Protein AF-A0A2S4WKI3-F1 (afdb_monomer_lite)

Radius of gyration: 21.15 Å; chains: 1; bounding box: 49×34×67 Å

Secondary structure (DSSP, 8-state):
-TTTTSEEEEEEESTTSS-EEEEEEEE-STTHHHHHHHHHHHHHHHHHTT-HHHHHHHHHHHHS-SSHHHHTHHHHHHHHTPPPPPPP-PPP------

InterPro domains:
  IPR039461 Peptidase family M49 [PF03571] (5-97)

pLDDT: mean 88.23, std 11.14, range [52.72, 98.12]

Organism: NCBI:txid27350

Foldseek 3Di:
DVVVVQWDKDFDDPDPDPATDDIDIHGDDPCVCVVVVVVCCLQVVCVVVVVPVSNVVVVCVVPPPPDPCVVPRVVVNCVVPPDDDDDDDDDDDDDDDD

Structure (mmCIF, N/CA/C/O backbone):
data_AF-A0A2S4WKI3-F1
#
_entry.id   AF-A0A2S4WKI3-F1
#
loop_
_atom_site.group_PDB
_atom_site.id
_atom_site.type_symbol
_atom_site.label_atom_id
_atom_site.label_alt_id
_atom_site.label_comp_id
_atom_site.label_asym_id
_atom_site.label_entity_id
_atom_site.label_seq_id
_atom_site.pdbx_PDB_ins_code
_atom_site.Cartn_x
_atom_site.Cartn_y
_atom_site.Cartn_z
_atom_site.occupancy
_atom_site.B_iso_or_equiv
_atom_site.auth_seq_id
_atom_site.auth_comp_id
_atom_site.auth_asym_id
_atom_site.auth_atom_id
_atom_site.pdbx_PDB_model_num
ATOM 1 N N . MET A 1 1 ? -8.000 -0.288 3.821 1.00 60.06 1 MET A N 1
ATOM 2 C CA . MET A 1 1 ? -7.956 -1.758 3.560 1.00 60.06 1 MET A CA 1
ATOM 3 C C . MET A 1 1 ? -8.360 -2.571 4.784 1.00 60.06 1 MET A C 1
ATOM 5 O O . MET A 1 1 ? -9.174 -3.477 4.641 1.00 60.06 1 MET A O 1
ATOM 9 N N . ILE A 1 2 ? -7.821 -2.253 5.962 1.00 70.56 2 ILE A N 1
ATOM 10 C CA . ILE A 1 2 ? -8.165 -2.934 7.219 1.00 70.56 2 ILE A CA 1
ATOM 11 C C . ILE A 1 2 ? -9.565 -2.544 7.693 1.00 70.56 2 ILE A C 1
ATOM 13 O O . ILE A 1 2 ? -10.378 -3.424 7.951 1.00 70.56 2 ILE A O 1
ATOM 17 N N . ASP A 1 3 ? -9.905 -1.255 7.630 1.00 70.88 3 ASP A N 1
ATOM 18 C CA . ASP A 1 3 ? -11.239 -0.755 8.016 1.00 70.88 3 ASP A CA 1
ATOM 19 C C . ASP A 1 3 ? -12.369 -1.304 7.135 1.00 70.88 3 ASP A C 1
ATOM 21 O O . ASP A 1 3 ? -13.517 -1.421 7.552 1.00 70.88 3 ASP A O 1
ATOM 25 N N . HIS A 1 4 ? -12.038 -1.695 5.902 1.00 74.31 4 HIS A N 1
ATOM 26 C CA . HIS A 1 4 ? -12.974 -2.324 4.969 1.00 74.31 4 HIS A CA 1
ATOM 27 C C . HIS A 1 4 ? -12.985 -3.860 5.071 1.00 74.31 4 HIS A C 1
ATOM 29 O O . HIS A 1 4 ? -13.634 -4.522 4.263 1.00 74.31 4 HIS A O 1
ATOM 35 N N . GLY A 1 5 ? -12.277 -4.441 6.048 1.00 73.62 5 GLY A N 1
ATOM 36 C CA . GLY A 1 5 ? -12.258 -5.881 6.320 1.00 73.62 5 GLY A CA 1
ATOM 37 C C . GLY A 1 5 ? -11.544 -6.721 5.260 1.00 73.62 5 GLY A C 1
ATOM 38 O O . GLY A 1 5 ? -11.778 -7.925 5.175 1.00 73.62 5 GLY A O 1
ATOM 39 N N . LEU A 1 6 ? -10.706 -6.100 4.425 1.00 79.00 6 LEU A N 1
ATOM 40 C CA . LEU A 1 6 ? -9.971 -6.788 3.360 1.00 79.00 6 LEU A CA 1
ATOM 41 C C . LEU A 1 6 ? -8.688 -7.441 3.884 1.00 79.00 6 LEU A C 1
ATOM 43 O O . LEU A 1 6 ? -8.240 -8.448 3.337 1.00 79.00 6 LEU A O 1
ATOM 47 N N . ALA A 1 7 ? -8.130 -6.881 4.960 1.00 83.81 7 ALA A N 1
ATOM 48 C CA . ALA A 1 7 ? -6.995 -7.439 5.671 1.00 83.81 7 ALA A CA 1
ATOM 49 C C . ALA A 1 7 ? -7.158 -7.299 7.192 1.00 83.81 7 ALA A C 1
ATOM 51 O O . ALA A 1 7 ? -7.799 -6.363 7.665 1.00 83.81 7 ALA A O 1
ATOM 52 N N . LYS A 1 8 ? -6.553 -8.216 7.949 1.00 84.75 8 LYS A N 1
ATOM 53 C CA . LYS A 1 8 ? -6.459 -8.190 9.411 1.00 84.75 8 LYS A CA 1
ATOM 54 C C . LYS A 1 8 ? -5.002 -8.367 9.825 1.00 84.75 8 LYS A C 1
ATOM 56 O O . LYS A 1 8 ? -4.282 -9.151 9.212 1.00 84.75 8 LYS A O 1
ATOM 61 N N . ILE A 1 9 ? -4.594 -7.660 10.873 1.00 83.06 9 ILE A N 1
ATOM 62 C CA . ILE A 1 9 ? -3.284 -7.838 11.494 1.00 83.06 9 ILE A CA 1
ATOM 63 C C . ILE A 1 9 ? -3.393 -8.870 12.613 1.00 83.06 9 ILE A C 1
ATOM 65 O O . ILE A 1 9 ? -4.277 -8.781 13.467 1.00 83.06 9 ILE A O 1
ATOM 69 N N . GLU A 1 10 ? -2.480 -9.832 12.606 1.00 82.81 10 GLU A N 1
ATOM 70 C CA . GLU A 1 10 ? -2.243 -10.748 13.714 1.00 82.81 10 GLU A CA 1
ATOM 71 C C . GLU A 1 10 ? -0.863 -10.462 14.309 1.00 82.81 10 GLU A C 1
ATOM 73 O O . GLU A 1 10 ? 0.148 -10.483 13.607 1.00 82.81 10 GLU A O 1
ATOM 78 N N . VAL A 1 11 ? -0.841 -10.156 15.605 1.00 82.00 11 VAL A N 1
ATOM 79 C CA . VAL A 1 11 ? 0.366 -9.802 16.354 1.00 82.00 11 VAL A CA 1
ATOM 80 C C . VAL A 1 11 ? 0.801 -10.996 17.195 1.00 82.00 11 VAL A C 1
ATOM 82 O O . VAL A 1 11 ? -0.001 -11.528 17.963 1.00 82.00 11 VAL A O 1
ATOM 85 N N . ARG A 1 12 ? 2.073 -11.395 17.088 1.00 75.94 12 ARG A N 1
ATOM 86 C CA . ARG A 1 12 ? 2.676 -12.417 17.948 1.00 75.94 12 ARG A CA 1
ATOM 87 C C . ARG A 1 12 ? 3.607 -11.760 18.970 1.00 75.94 12 ARG A C 1
ATOM 89 O O . ARG A 1 12 ? 4.538 -11.042 18.604 1.00 75.94 12 ARG A O 1
ATOM 96 N N . SER A 1 13 ? 3.353 -12.050 20.244 1.00 71.25 13 SER A N 1
ATOM 97 C CA . SER A 1 13 ? 4.194 -11.665 21.380 1.00 71.25 13 SER A CA 1
ATOM 98 C C . SER A 1 13 ? 4.664 -12.936 22.081 1.00 71.25 13 SER A C 1
ATOM 100 O O . SER A 1 13 ? 3.844 -13.816 22.350 1.00 71.25 13 SER A O 1
ATOM 102 N N . ALA A 1 14 ? 5.956 -13.044 22.374 1.00 55.16 14 ALA A N 1
ATOM 103 C CA . ALA A 1 14 ? 6.481 -14.120 23.204 1.00 55.16 14 ALA A CA 1
ATOM 104 C C . ALA A 1 14 ? 6.208 -13.801 24.687 1.00 55.16 14 ALA A C 1
ATOM 106 O O . ALA A 1 14 ? 6.636 -12.769 25.197 1.00 55.16 14 ALA A O 1
ATOM 107 N N . ASP A 1 15 ? 5.469 -14.680 25.366 1.00 56.59 15 ASP A N 1
ATOM 108 C CA . ASP A 1 15 ? 5.400 -14.786 26.833 1.00 56.59 15 ASP A CA 1
ATOM 109 C C . ASP A 1 15 ? 4.955 -13.558 27.643 1.00 56.59 15 ASP A C 1
ATOM 111 O O . ASP A 1 15 ? 5.587 -13.181 28.628 1.00 56.59 15 ASP A O 1
ATOM 115 N N . GLY A 1 16 ? 3.815 -12.949 27.296 1.00 55.41 16 GLY A N 1
ATOM 116 C CA . GLY A 1 16 ? 3.115 -12.007 28.191 1.00 55.41 16 GLY A CA 1
ATOM 117 C C . GLY A 1 16 ? 3.883 -10.721 28.539 1.00 55.41 16 GLY A C 1
ATOM 118 O O . GLY A 1 16 ? 3.364 -9.877 29.266 1.00 55.41 16 GLY A O 1
ATOM 119 N N . ASN A 1 17 ? 5.087 -10.551 27.994 1.00 52.72 17 ASN A N 1
ATOM 120 C CA . ASN A 1 17 ? 5.915 -9.369 28.108 1.00 52.72 17 ASN A CA 1
ATOM 121 C C . ASN A 1 17 ? 5.732 -8.525 26.841 1.00 52.72 17 ASN A C 1
ATOM 123 O O . ASN A 1 17 ? 5.580 -9.063 25.744 1.00 52.72 17 ASN A O 1
ATOM 127 N N . HIS A 1 18 ? 5.704 -7.205 27.000 1.00 58.81 18 HIS A N 1
ATOM 128 C CA . HIS A 1 18 ? 5.264 -6.206 26.015 1.00 58.81 18 HIS A CA 1
ATOM 129 C C . HIS A 1 18 ? 6.181 -6.032 24.781 1.00 58.81 18 HIS A C 1
ATOM 131 O O . HIS A 1 18 ? 6.358 -4.920 24.293 1.00 58.81 18 HIS A O 1
ATOM 137 N N . THR A 1 19 ? 6.812 -7.093 24.277 1.00 67.12 19 THR A N 1
ATOM 138 C CA . THR A 1 19 ? 7.752 -7.026 23.152 1.00 67.12 19 THR A CA 1
ATOM 139 C C . THR A 1 19 ? 7.172 -7.662 21.894 1.00 67.12 19 THR A C 1
ATOM 141 O O . THR A 1 19 ? 7.000 -8.880 21.824 1.00 67.12 19 THR A O 1
ATOM 144 N N . LEU A 1 20 ? 6.932 -6.829 20.879 1.00 77.88 20 LEU A N 1
ATOM 145 C CA . LEU A 1 20 ? 6.486 -7.231 19.547 1.00 77.88 20 LEU A CA 1
ATOM 146 C C . LEU A 1 20 ? 7.575 -8.040 18.813 1.00 77.88 20 LEU A C 1
ATOM 148 O O . LEU A 1 20 ? 8.653 -7.514 18.528 1.00 77.88 20 LEU A O 1
ATOM 152 N N . GLU A 1 21 ? 7.303 -9.308 18.485 1.00 84.12 21 GLU A N 1
ATOM 153 C CA . GLU A 1 21 ? 8.284 -10.197 17.834 1.00 84.12 21 GLU A CA 1
ATOM 154 C C . GLU A 1 21 ? 7.997 -10.421 16.344 1.00 84.12 21 GLU A C 1
ATOM 156 O O . GLU A 1 21 ? 8.913 -10.422 15.508 1.00 84.12 21 GLU A O 1
ATOM 161 N N . ASP A 1 22 ? 6.726 -10.625 15.999 1.00 85.62 22 ASP A N 1
ATOM 162 C CA . ASP A 1 22 ? 6.315 -10.847 14.620 1.00 85.62 22 ASP A CA 1
ATOM 163 C C . ASP A 1 22 ? 4.895 -10.361 14.351 1.00 85.62 22 ASP A C 1
ATOM 165 O O . ASP A 1 22 ? 4.053 -10.286 15.251 1.00 85.62 22 ASP A O 1
ATOM 169 N N . VAL A 1 23 ? 4.639 -10.032 13.087 1.00 89.69 23 VAL A N 1
ATOM 170 C CA . VAL A 1 23 ? 3.345 -9.530 12.625 1.00 89.69 23 VAL A CA 1
ATOM 171 C C . VAL A 1 23 ? 2.988 -10.180 11.299 1.00 89.69 23 VAL A C 1
ATOM 173 O O . VAL A 1 23 ? 3.792 -10.195 10.367 1.00 89.69 23 VAL A O 1
ATOM 176 N N . TYR A 1 24 ? 1.755 -10.671 11.201 1.00 88.81 24 TYR A N 1
ATOM 177 C CA . TYR A 1 24 ? 1.207 -11.261 9.986 1.00 88.81 24 TYR A CA 1
ATOM 178 C C . TYR A 1 24 ? 0.026 -10.442 9.468 1.00 88.81 24 TYR A C 1
ATOM 180 O O . TYR A 1 24 ? -0.793 -9.935 10.236 1.00 88.81 24 TYR A O 1
ATOM 188 N N . ILE A 1 25 ? -0.072 -10.337 8.143 1.00 87.69 25 ILE A N 1
ATOM 189 C CA . ILE A 1 25 ? -1.215 -9.736 7.455 1.00 87.69 25 ILE A CA 1
ATOM 190 C C . ILE A 1 25 ? -2.045 -10.870 6.856 1.00 87.69 25 ILE A C 1
ATOM 192 O O . ILE A 1 25 ? -1.596 -11.571 5.951 1.00 87.69 25 ILE A O 1
ATOM 196 N N . LEU A 1 26 ? -3.265 -11.036 7.355 1.00 86.75 26 LEU A N 1
ATOM 197 C CA . LEU A 1 26 ? -4.246 -11.994 6.853 1.00 86.75 26 LEU A CA 1
ATOM 198 C C . LEU A 1 26 ? -5.189 -11.287 5.883 1.00 86.75 26 LEU A C 1
ATOM 200 O O . LEU A 1 26 ? -5.618 -10.173 6.167 1.00 86.75 26 LEU A O 1
ATOM 204 N N . VAL A 1 27 ? -5.545 -11.918 4.764 1.00 86.75 27 VAL A N 1
ATOM 205 C CA . VAL A 1 27 ? -6.368 -11.297 3.708 1.00 86.75 27 VAL A CA 1
ATOM 206 C C . VAL A 1 27 ? -7.647 -12.085 3.431 1.00 86.75 27 VAL A C 1
ATOM 208 O O . VAL A 1 27 ? -7.682 -13.305 3.587 1.00 86.75 27 VAL A O 1
ATOM 211 N N . VAL A 1 28 ? -8.702 -11.388 2.997 1.00 83.44 28 VAL A N 1
ATOM 212 C CA . VAL A 1 28 ? -10.022 -11.974 2.707 1.00 83.44 28 VAL A CA 1
ATOM 213 C C . VAL A 1 28 ? -10.332 -11.926 1.208 1.00 83.44 28 VAL A C 1
ATOM 215 O O . VAL A 1 28 ? -10.208 -10.884 0.568 1.00 83.44 28 VAL A O 1
ATOM 218 N N . LEU A 1 29 ? -10.806 -13.047 0.649 1.00 81.50 29 LEU A N 1
ATOM 219 C CA . LEU A 1 29 ? -11.065 -13.195 -0.793 1.00 81.50 29 LEU A CA 1
ATOM 220 C C . LEU A 1 29 ? -12.488 -12.804 -1.226 1.00 81.50 29 LEU A C 1
ATOM 222 O O . LEU A 1 29 ? -12.694 -12.386 -2.362 1.00 81.50 29 LEU A O 1
ATOM 226 N N . SER A 1 30 ? -13.477 -12.910 -0.337 1.00 87.56 30 SER A N 1
ATOM 227 C CA . SER A 1 30 ? -14.899 -12.805 -0.706 1.00 87.56 30 SER A CA 1
ATOM 228 C C . SER A 1 30 ? -15.344 -11.400 -1.123 1.00 87.56 30 SER A C 1
ATOM 230 O O . SER A 1 30 ? -16.198 -11.264 -1.993 1.00 87.56 30 SER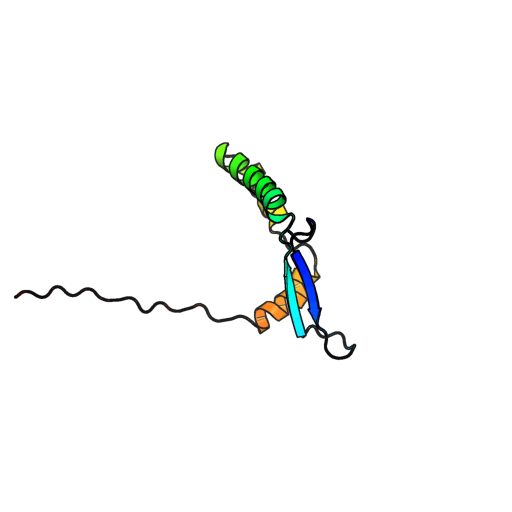 A O 1
ATOM 232 N N . LYS A 1 31 ? -14.761 -10.349 -0.533 1.00 86.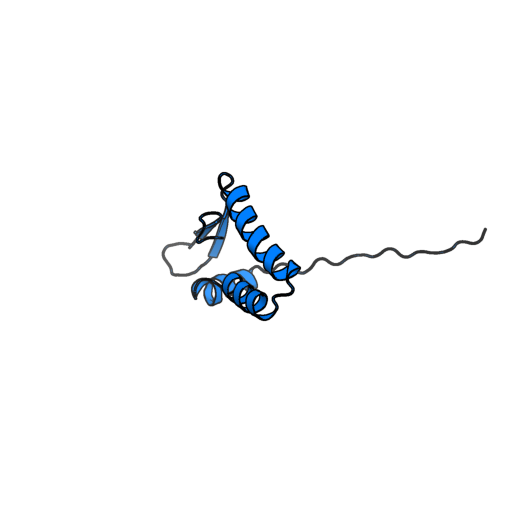81 31 LYS A N 1
ATOM 233 C CA . LYS A 1 31 ? -15.147 -8.942 -0.771 1.00 86.81 31 LYS A CA 1
ATOM 234 C C . LYS A 1 31 ? -14.122 -8.144 -1.583 1.00 86.81 31 LYS A C 1
ATOM 236 O O . LYS A 1 31 ? -14.312 -6.952 -1.821 1.00 86.81 31 LYS A O 1
ATOM 241 N N . GLY A 1 32 ? -13.043 -8.792 -2.029 1.00 87.00 32 GLY A N 1
ATOM 242 C CA . GLY A 1 32 ? -11.897 -8.115 -2.638 1.00 87.00 32 GLY A CA 1
ATOM 243 C C . GLY A 1 32 ? -12.261 -7.299 -3.880 1.00 87.00 32 GLY A C 1
ATOM 244 O O . GLY A 1 32 ? -11.917 -6.121 -3.972 1.00 87.00 32 GLY A O 1
ATOM 245 N N . LYS A 1 33 ? -13.020 -7.904 -4.805 1.00 90.56 33 LYS A N 1
ATOM 246 C CA . LYS A 1 33 ? -13.428 -7.261 -6.066 1.00 90.56 33 LYS A CA 1
ATOM 247 C C . LYS A 1 33 ? -14.253 -5.995 -5.836 1.00 90.56 33 LYS A C 1
ATOM 249 O O . LYS A 1 33 ? -14.022 -4.991 -6.500 1.00 90.56 33 LYS A O 1
ATOM 254 N N . GLU A 1 34 ? -15.208 -6.040 -4.912 1.00 91.56 34 GLU A N 1
ATOM 255 C CA . GLU A 1 34 ? -16.095 -4.908 -4.640 1.00 91.56 34 GLU A CA 1
ATOM 256 C C . GLU A 1 34 ? -15.320 -3.724 -4.048 1.00 91.56 34 GLU A C 1
ATOM 258 O O . GLU A 1 34 ? -15.426 -2.600 -4.539 1.00 91.56 34 GLU A O 1
ATOM 263 N N . ILE A 1 35 ? -14.504 -3.981 -3.021 1.00 91.44 35 ILE A N 1
ATOM 264 C CA . ILE A 1 35 ? -13.754 -2.942 -2.305 1.00 91.44 35 ILE A CA 1
ATOM 265 C C . ILE A 1 35 ? -12.713 -2.293 -3.226 1.00 91.44 35 ILE A C 1
ATOM 267 O O . ILE A 1 35 ? -12.643 -1.067 -3.314 1.00 91.44 35 ILE A O 1
ATOM 271 N N . MET A 1 36 ? -11.945 -3.100 -3.966 1.00 91.69 36 MET A N 1
ATOM 272 C CA . MET A 1 36 ? -10.949 -2.581 -4.911 1.00 91.69 36 MET A CA 1
ATOM 273 C C . MET A 1 36 ? -11.595 -1.884 -6.113 1.00 91.69 36 MET A C 1
ATOM 275 O O . MET A 1 36 ? -11.032 -0.922 -6.635 1.00 91.69 36 MET A O 1
ATOM 279 N N . GLY A 1 37 ? -12.787 -2.322 -6.532 1.00 94.38 37 GLY A N 1
ATOM 280 C CA . GLY A 1 37 ? -13.573 -1.651 -7.566 1.00 94.38 37 GLY A CA 1
ATOM 281 C C . GLY A 1 37 ? -13.934 -0.219 -7.172 1.00 94.38 37 GLY A C 1
ATOM 282 O O . GLY A 1 37 ? -13.686 0.703 -7.947 1.00 94.38 37 GLY A O 1
ATOM 283 N N . LYS A 1 38 ? -14.427 -0.013 -5.943 1.00 94.88 38 LYS A N 1
ATOM 284 C CA . LYS A 1 38 ? -14.732 1.330 -5.412 1.00 94.88 38 LYS A CA 1
ATOM 285 C C . LYS A 1 38 ? -13.484 2.213 -5.365 1.00 94.88 38 LYS A C 1
ATOM 287 O O . LYS A 1 38 ? -13.507 3.324 -5.882 1.00 94.88 38 LYS A O 1
ATOM 292 N N . LEU A 1 39 ? -12.374 1.691 -4.838 1.00 95.19 39 LEU A N 1
ATOM 293 C CA . LEU A 1 39 ? -11.106 2.428 -4.794 1.00 95.19 39 LEU A CA 1
ATOM 294 C C . LEU A 1 39 ? -10.615 2.827 -6.198 1.00 95.19 39 LEU A C 1
ATOM 296 O O . LEU A 1 39 ? -10.152 3.947 -6.402 1.00 95.19 39 LEU A O 1
ATOM 300 N N . SER A 1 40 ? -10.750 1.929 -7.176 1.00 96.69 40 SER A N 1
ATOM 301 C CA . SER A 1 40 ? -10.338 2.189 -8.561 1.00 96.69 40 SER A CA 1
ATOM 302 C C . SER A 1 40 ? -11.150 3.316 -9.198 1.00 96.69 40 SER A C 1
ATOM 304 O O . SER A 1 40 ? -10.581 4.153 -9.895 1.00 96.69 40 SER A O 1
ATOM 306 N N . ILE A 1 41 ? -12.460 3.372 -8.934 1.00 97.50 41 ILE A N 1
ATOM 307 C CA . ILE A 1 41 ? -13.334 4.453 -9.412 1.00 97.50 41 ILE A CA 1
ATOM 308 C C . ILE A 1 41 ? -12.899 5.795 -8.815 1.00 97.50 41 ILE A C 1
ATOM 310 O O . ILE A 1 41 ? -12.748 6.764 -9.560 1.00 97.50 41 ILE A O 1
ATOM 314 N N . GLU A 1 42 ? -12.640 5.856 -7.506 1.00 96.81 42 GLU A N 1
ATOM 315 C CA . GLU A 1 42 ? -12.222 7.090 -6.826 1.00 96.81 42 GLU A CA 1
ATOM 316 C C . GLU A 1 42 ? -10.901 7.644 -7.388 1.00 96.81 42 GLU A C 1
ATOM 318 O O . GLU A 1 42 ? -10.799 8.841 -7.682 1.00 96.81 42 GLU A O 1
ATOM 323 N N . ILE A 1 43 ? -9.902 6.776 -7.585 1.00 97.19 43 ILE A N 1
ATOM 324 C CA . ILE A 1 43 ? -8.596 7.164 -8.138 1.00 97.19 43 ILE A CA 1
ATOM 325 C C . ILE A 1 43 ? -8.739 7.591 -9.603 1.00 97.19 43 ILE A C 1
ATOM 327 O O . ILE A 1 43 ? -8.264 8.660 -9.997 1.00 97.19 43 ILE A O 1
ATOM 331 N N . GLN A 1 44 ? -9.401 6.771 -10.423 1.00 97.62 44 GLN A N 1
ATOM 332 C CA . GLN A 1 44 ? -9.482 7.008 -11.861 1.00 97.62 44 GLN A CA 1
ATOM 333 C C . GLN A 1 44 ? -10.322 8.243 -12.193 1.00 97.62 44 GLN A C 1
ATOM 335 O O . GLN A 1 44 ? -9.971 8.977 -13.117 1.00 97.62 44 GLN A O 1
ATOM 340 N N . THR A 1 45 ? -11.391 8.509 -11.440 1.00 98.00 45 THR A N 1
ATOM 341 C CA . THR A 1 45 ? -12.238 9.692 -11.648 1.00 98.00 45 THR A CA 1
ATOM 342 C C . THR A 1 45 ? -11.431 10.967 -11.443 1.00 98.00 45 THR A C 1
ATOM 344 O O . THR A 1 45 ? -11.338 11.772 -12.368 1.00 98.00 45 THR A O 1
ATOM 347 N N . ARG A 1 46 ? -10.755 11.110 -10.292 1.00 97.31 46 ARG A N 1
ATOM 348 C CA . ARG A 1 46 ? -9.930 12.291 -9.975 1.00 97.31 46 ARG A CA 1
ATOM 349 C C . ARG A 1 46 ? -8.802 12.498 -10.982 1.00 97.31 46 ARG A C 1
ATOM 351 O O . ARG A 1 46 ? -8.573 13.621 -11.425 1.00 97.31 46 ARG A O 1
ATOM 358 N N . LYS A 1 47 ? -8.152 11.408 -11.408 1.00 97.75 47 LYS A N 1
ATOM 359 C CA . LYS A 1 47 ? -7.138 11.439 -12.471 1.00 97.75 47 LYS A CA 1
ATOM 360 C C . LYS A 1 47 ? -7.711 11.934 -13.803 1.00 97.75 47 LYS A C 1
ATOM 362 O O . LYS A 1 47 ? -7.074 12.741 -14.470 1.00 97.75 47 LYS A O 1
ATOM 367 N N . SER A 1 48 ? -8.891 11.454 -14.197 1.00 98.12 48 SER A N 1
ATOM 368 C CA . SER A 1 48 ? -9.482 11.741 -15.515 1.00 98.12 48 SER A CA 1
ATOM 369 C C . SER A 1 48 ? -9.951 13.189 -15.658 1.00 98.12 48 SER A C 1
ATOM 371 O O . SER A 1 48 ? -9.898 13.734 -16.755 1.00 98.12 48 SER A O 1
ATOM 373 N N . ILE A 1 49 ? -10.377 13.821 -14.560 1.00 97.75 49 ILE A N 1
ATOM 374 C CA . ILE A 1 49 ? -10.837 15.219 -14.553 1.00 97.75 49 ILE A CA 1
ATOM 375 C C . ILE A 1 49 ? -9.741 16.221 -14.156 1.00 97.75 49 ILE A C 1
ATOM 377 O O . ILE A 1 49 ? -10.037 17.397 -13.968 1.00 97.75 49 ILE A O 1
ATOM 381 N N . ALA A 1 50 ? -8.491 15.763 -14.007 1.00 96.69 50 ALA A N 1
ATOM 382 C CA . ALA A 1 50 ? -7.360 16.566 -13.536 1.00 96.69 50 ALA A CA 1
ATOM 383 C C . ALA A 1 50 ? -7.617 17.293 -12.193 1.00 96.69 50 ALA A C 1
ATOM 385 O O . ALA A 1 50 ? -7.160 18.418 -11.983 1.00 96.69 50 ALA A O 1
ATOM 386 N N . ASP A 1 51 ? -8.325 16.649 -11.259 1.00 96.62 51 ASP A N 1
ATOM 387 C CA . ASP A 1 51 ? -8.613 17.213 -9.934 1.00 96.62 51 ASP A CA 1
ATOM 388 C C . ASP A 1 51 ? -7.400 17.082 -9.001 1.00 96.62 51 ASP A C 1
ATOM 390 O O . ASP A 1 51 ? -7.312 16.169 -8.183 1.00 96.62 51 ASP A O 1
ATOM 394 N N . GLY A 1 52 ? -6.438 17.997 -9.140 1.00 96.19 52 GLY A N 1
ATOM 395 C CA . GLY A 1 52 ? -5.202 17.977 -8.353 1.00 96.19 52 GLY A CA 1
ATOM 396 C C . GLY A 1 52 ? -5.434 18.121 -6.845 1.00 96.19 52 GLY A C 1
ATOM 397 O O . GLY A 1 52 ? -4.915 17.325 -6.066 1.00 96.19 52 GLY A O 1
ATOM 398 N N . LYS A 1 53 ? -6.250 19.098 -6.425 1.00 96.62 53 LYS A N 1
ATOM 399 C CA . LYS A 1 53 ? -6.499 19.368 -4.996 1.00 96.62 53 LYS A CA 1
ATOM 400 C C . LYS A 1 53 ? -7.282 18.238 -4.330 1.00 96.62 53 LYS A C 1
ATOM 402 O O . LYS A 1 53 ? -6.952 17.836 -3.215 1.00 96.62 53 LYS A O 1
ATOM 407 N N . GLY A 1 54 ? -8.318 17.725 -4.996 1.00 96.31 54 GLY A N 1
ATOM 408 C CA . GLY A 1 54 ? -9.100 16.609 -4.476 1.00 96.31 54 GLY A CA 1
ATOM 409 C C . GLY A 1 54 ? -8.326 15.293 -4.490 1.00 96.31 54 GLY A C 1
ATOM 410 O O . GLY A 1 54 ? -8.490 14.496 -3.565 1.00 96.31 54 GLY A O 1
ATOM 411 N N . ALA A 1 55 ? -7.449 15.072 -5.477 1.00 96.56 55 ALA A N 1
ATOM 412 C CA . ALA A 1 55 ? -6.559 13.910 -5.515 1.00 96.56 55 ALA A CA 1
ATOM 413 C C . ALA A 1 55 ? -5.534 13.924 -4.382 1.00 96.56 55 ALA A C 1
ATOM 415 O O . ALA A 1 55 ? -5.381 12.907 -3.711 1.00 96.56 55 ALA A O 1
ATOM 416 N N . GLU A 1 56 ? -4.873 15.057 -4.143 1.00 97.50 56 GLU A N 1
ATOM 417 C CA . GLU A 1 56 ? -3.888 15.191 -3.068 1.00 97.50 56 GLU A CA 1
ATOM 418 C C . GLU A 1 56 ? -4.518 14.905 -1.704 1.00 97.50 56 GLU A C 1
ATOM 420 O O . GLU A 1 56 ? -4.038 14.042 -0.969 1.00 97.50 56 GLU A O 1
ATOM 425 N N . LYS A 1 57 ? -5.648 15.557 -1.397 1.00 97.62 57 LYS A N 1
ATOM 426 C CA . LYS A 1 57 ? -6.369 15.332 -0.140 1.00 97.62 57 LYS A CA 1
ATOM 427 C C . LYS A 1 57 ? -6.763 13.862 0.030 1.00 97.62 57 LYS A C 1
ATOM 429 O O . LYS A 1 57 ? -6.434 13.256 1.044 1.00 97.62 57 LYS A O 1
ATOM 434 N N . PHE A 1 58 ? -7.432 13.289 -0.973 1.00 96.50 58 PHE A N 1
ATOM 435 C CA . PHE A 1 58 ? -7.895 11.902 -0.926 1.00 96.50 58 PHE A CA 1
ATOM 436 C C . PHE A 1 58 ? -6.739 10.913 -0.740 1.00 96.50 58 PHE A C 1
ATOM 438 O O . PHE A 1 58 ? -6.835 9.989 0.062 1.00 96.50 58 PHE A O 1
ATOM 445 N N . TYR A 1 59 ? -5.641 11.096 -1.475 1.00 96.44 59 TYR A N 1
ATOM 446 C CA . TYR A 1 59 ? -4.522 10.161 -1.440 1.00 96.44 59 TYR A CA 1
ATOM 447 C C . TYR A 1 59 ? -3.711 10.274 -0.144 1.00 96.44 59 TYR A C 1
ATOM 449 O O . TYR A 1 59 ? -3.294 9.250 0.400 1.00 96.44 59 TYR A O 1
ATOM 457 N N . ASN A 1 60 ? -3.546 11.487 0.393 1.00 97.00 60 ASN A N 1
ATOM 458 C CA . ASN A 1 60 ? -2.915 11.702 1.694 1.00 97.00 60 ASN A CA 1
ATOM 459 C C . ASN A 1 60 ? -3.729 11.044 2.814 1.00 97.00 60 ASN A C 1
ATOM 461 O O . ASN A 1 60 ? -3.170 10.303 3.616 1.00 97.00 60 ASN A O 1
ATOM 465 N N . GLU A 1 61 ? -5.050 11.238 2.836 1.00 94.50 61 GLU A N 1
ATOM 466 C CA . GLU A 1 61 ? -5.935 10.583 3.811 1.00 94.50 61 GLU A CA 1
ATOM 467 C C . GLU A 1 61 ? -5.887 9.052 3.685 1.00 94.50 61 GLU A C 1
ATOM 469 O O . GLU A 1 61 ? -5.820 8.350 4.688 1.00 94.50 61 GLU A O 1
ATOM 474 N N . LEU A 1 62 ? -5.856 8.526 2.457 1.00 93.25 62 LEU A N 1
ATOM 475 C CA . LEU A 1 62 ? -5.814 7.085 2.196 1.00 93.25 62 LEU A CA 1
ATOM 476 C C . LEU A 1 62 ? -4.501 6.410 2.634 1.00 93.25 62 LEU A C 1
ATOM 478 O O . LEU A 1 62 ? -4.511 5.228 2.980 1.00 93.25 62 LEU A O 1
ATOM 482 N N . THR A 1 63 ? -3.372 7.116 2.539 1.00 93.44 63 THR A N 1
ATOM 483 C CA . THR A 1 63 ? -2.021 6.548 2.736 1.00 93.44 63 THR A CA 1
ATOM 484 C C . THR A 1 63 ? -1.393 6.906 4.076 1.00 93.44 63 THR A C 1
ATOM 486 O O . THR A 1 63 ? -0.367 6.328 4.439 1.00 93.44 63 THR A O 1
ATOM 489 N N . THR A 1 64 ? -2.013 7.819 4.823 1.00 93.75 64 THR A N 1
ATOM 490 C CA . THR A 1 64 ? -1.631 8.106 6.204 1.00 93.75 64 THR A CA 1
ATOM 491 C C . THR A 1 64 ? -1.829 6.838 7.045 1.00 93.75 64 THR A C 1
ATOM 493 O O . THR A 1 64 ? -2.900 6.227 6.968 1.00 93.75 64 THR A O 1
ATOM 496 N N . PRO A 1 65 ? -0.819 6.397 7.822 1.00 90.88 65 PRO A N 1
ATOM 497 C CA . PRO A 1 65 ? -0.966 5.255 8.715 1.00 90.88 65 PRO A CA 1
ATOM 498 C C . PRO A 1 65 ? -2.180 5.421 9.647 1.00 90.88 65 PRO A C 1
ATOM 500 O O . PRO A 1 65 ? -2.415 6.519 10.150 1.00 90.88 65 PRO A O 1
ATOM 503 N N . PRO A 1 66 ? -2.970 4.359 9.880 1.00 86.12 66 PRO A N 1
ATOM 504 C CA . PRO A 1 66 ? -4.261 4.483 10.556 1.00 86.12 66 PRO A CA 1
ATOM 505 C C . PRO A 1 66 ? -4.141 4.815 12.049 1.00 86.12 66 PRO A C 1
ATOM 507 O O . PRO A 1 66 ? -5.060 5.395 12.623 1.00 86.12 66 PRO A O 1
ATOM 510 N N . ASP A 1 67 ? -3.034 4.438 12.693 1.00 87.31 67 ASP A N 1
ATOM 511 C CA . ASP A 1 67 ? -2.829 4.652 14.121 1.00 87.31 67 ASP A CA 1
ATOM 512 C C . ASP A 1 67 ? -1.338 4.776 14.490 1.00 87.31 67 ASP A C 1
ATOM 514 O O . ASP A 1 67 ? -0.432 4.540 13.687 1.00 87.31 67 ASP A O 1
ATOM 518 N N . LYS A 1 68 ? -1.085 5.125 15.756 1.00 89.12 68 LYS A N 1
ATOM 519 C CA . LYS A 1 68 ? 0.265 5.315 16.299 1.00 89.12 68 LYS A CA 1
ATOM 520 C C . LYS A 1 68 ? 1.085 4.023 16.360 1.00 89.12 68 LYS A C 1
ATOM 522 O O . LYS A 1 68 ? 2.305 4.089 16.256 1.00 89.12 68 LYS A O 1
ATOM 527 N N . PHE A 1 69 ? 0.443 2.864 16.510 1.00 87.19 69 PHE A N 1
ATOM 528 C CA . PHE A 1 69 ? 1.126 1.570 16.531 1.00 87.19 69 PHE A CA 1
ATOM 529 C C . PHE A 1 69 ? 1.806 1.282 15.183 1.00 87.19 69 PHE A C 1
ATOM 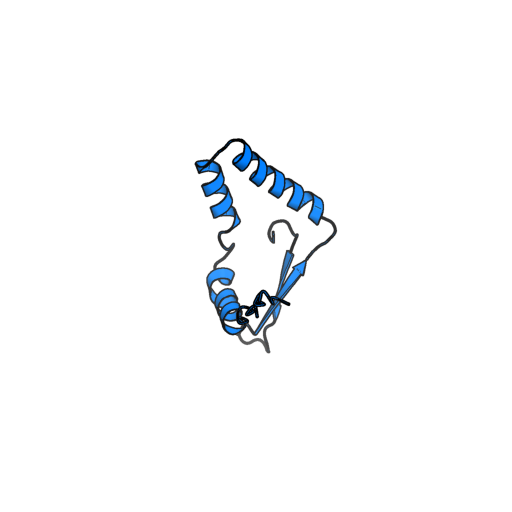531 O O . PHE A 1 69 ? 2.924 0.761 15.162 1.00 87.19 69 PHE A O 1
ATOM 538 N N . TRP A 1 70 ? 1.197 1.702 14.068 1.00 89.00 70 TRP A N 1
ATOM 539 C CA . TRP A 1 70 ? 1.821 1.624 12.742 1.00 89.00 70 TRP A CA 1
ATOM 540 C C . TRP A 1 70 ? 3.069 2.491 12.605 1.00 89.00 70 TRP A C 1
ATOM 542 O O . TRP A 1 70 ? 4.017 2.097 11.927 1.00 89.00 70 TRP A O 1
ATOM 552 N N . GLU A 1 71 ? 3.070 3.666 13.228 1.00 89.56 71 GLU A N 1
ATOM 553 C CA . GLU A 1 71 ? 4.158 4.638 13.117 1.00 89.56 71 GLU A CA 1
ATOM 554 C C . GLU A 1 71 ? 5.340 4.329 14.041 1.00 89.56 71 GLU A C 1
ATOM 556 O O . GLU A 1 71 ? 6.464 4.733 13.736 1.00 89.56 71 GLU A O 1
ATOM 561 N N . THR A 1 72 ? 5.107 3.609 15.144 1.00 89.31 72 THR A N 1
ATOM 562 C CA . THR A 1 72 ? 6.127 3.297 16.153 1.00 89.31 72 THR A CA 1
ATOM 563 C C . THR A 1 72 ? 6.533 1.824 16.122 1.00 89.31 72 THR A C 1
ATOM 565 O O . THR A 1 72 ? 7.439 1.443 15.386 1.00 89.31 72 THR A O 1
ATOM 568 N N . GLU A 1 73 ? 5.858 0.975 16.892 1.00 87.88 73 GLU A N 1
ATOM 569 C CA . GLU A 1 73 ? 6.282 -0.397 17.187 1.00 87.88 73 GLU A CA 1
ATOM 570 C C . GLU A 1 73 ? 6.330 -1.264 15.929 1.00 87.88 73 GLU A C 1
ATOM 572 O O . GLU A 1 73 ? 7.314 -1.970 15.683 1.00 87.88 73 GLU A O 1
ATOM 577 N N . LEU A 1 74 ? 5.295 -1.171 15.088 1.00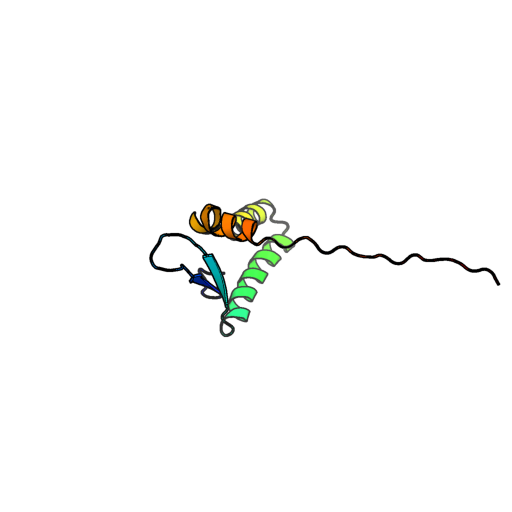 89.56 74 LEU A N 1
ATOM 578 C CA . LEU A 1 74 ? 5.247 -1.913 13.834 1.00 89.56 74 LEU A CA 1
ATOM 579 C C . LEU A 1 74 ? 6.333 -1.431 12.868 1.00 89.56 74 LEU A C 1
ATOM 581 O O . LEU A 1 74 ? 6.990 -2.245 12.216 1.00 89.56 74 LEU A O 1
ATOM 585 N N . ARG A 1 75 ? 6.556 -0.115 12.789 1.00 92.75 75 ARG A N 1
ATOM 586 C CA . ARG A 1 75 ? 7.593 0.477 11.939 1.00 92.75 75 ARG A CA 1
ATOM 587 C C . ARG A 1 75 ? 8.985 0.018 12.359 1.00 92.75 75 ARG A C 1
ATOM 589 O O . ARG A 1 75 ? 9.781 -0.364 11.499 1.00 92.75 75 ARG A O 1
ATOM 596 N N . ASP A 1 76 ? 9.271 0.018 13.655 1.00 93.56 76 ASP A N 1
ATOM 597 C CA . ASP A 1 76 ? 10.560 -0.416 14.190 1.00 93.56 76 ASP A CA 1
ATOM 598 C C . ASP A 1 76 ? 10.807 -1.902 13.909 1.00 93.56 76 ASP A C 1
ATOM 600 O O . ASP A 1 76 ? 11.907 -2.283 13.494 1.00 93.56 76 ASP A O 1
ATOM 604 N N . LEU A 1 77 ? 9.770 -2.740 14.017 1.00 92.19 77 LEU A N 1
ATOM 605 C CA . LEU A 1 77 ? 9.845 -4.145 13.622 1.00 92.19 77 LEU A CA 1
ATOM 606 C C . LEU A 1 77 ? 10.127 -4.312 12.120 1.00 92.19 77 LEU A C 1
ATOM 608 O O . LEU A 1 77 ? 11.006 -5.090 11.741 1.00 92.19 77 LEU A O 1
ATOM 612 N N . VAL A 1 78 ? 9.414 -3.576 11.260 1.00 93.69 78 VAL A N 1
ATOM 613 C CA . VAL A 1 78 ? 9.608 -3.610 9.800 1.00 93.69 78 VAL A CA 1
ATOM 614 C C . VAL A 1 78 ? 11.034 -3.196 9.433 1.00 93.69 78 VAL A C 1
ATOM 616 O O . VAL A 1 78 ? 11.667 -3.840 8.597 1.00 93.69 78 VAL A O 1
ATOM 619 N N . ILE A 1 79 ? 11.584 -2.171 10.091 1.00 95.00 79 ILE A N 1
ATOM 620 C CA . ILE A 1 79 ? 12.971 -1.736 9.885 1.00 95.00 79 ILE A CA 1
ATOM 621 C C . ILE A 1 79 ? 13.957 -2.802 10.369 1.00 95.00 79 ILE A C 1
ATOM 623 O O . ILE A 1 79 ? 14.928 -3.088 9.663 1.00 95.00 79 ILE A O 1
ATOM 627 N N . LYS A 1 80 ? 13.706 -3.422 11.528 1.00 93.94 80 LYS A N 1
ATOM 628 C CA . LYS A 1 80 ? 14.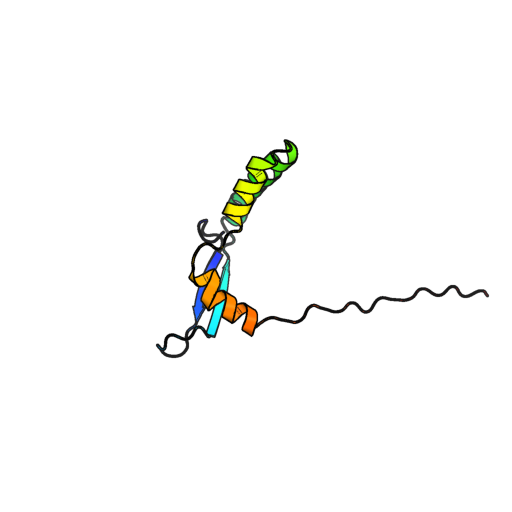531 -4.511 12.072 1.00 93.94 80 LYS A CA 1
ATOM 629 C C . LYS A 1 80 ? 14.574 -5.725 11.137 1.00 93.94 80 LYS A C 1
ATOM 631 O O . LYS A 1 80 ? 15.620 -6.359 11.029 1.00 93.94 80 LYS A O 1
ATOM 636 N N . LYS A 1 81 ? 13.471 -6.036 10.446 1.00 93.81 81 LYS A N 1
ATOM 637 C CA . LYS A 1 81 ? 13.347 -7.177 9.515 1.00 93.81 81 LYS A CA 1
ATOM 638 C C . LYS A 1 81 ? 13.535 -6.819 8.032 1.00 93.81 81 LYS A C 1
ATOM 640 O O . LYS A 1 81 ? 13.291 -7.667 7.168 1.00 93.81 81 LYS A O 1
ATOM 645 N N . LYS A 1 82 ? 13.964 -5.591 7.712 1.00 96.38 82 LYS A N 1
ATOM 646 C CA . LYS A 1 82 ? 14.105 -5.122 6.324 1.00 96.38 82 LYS A CA 1
ATOM 647 C C . LYS A 1 82 ? 15.010 -6.049 5.504 1.00 96.38 82 LYS A C 1
ATOM 649 O O . LYS A 1 82 ? 16.057 -6.487 5.975 1.00 96.38 82 LYS A O 1
ATOM 654 N N . GLN A 1 83 ? 14.627 -6.302 4.258 1.00 96.50 83 GLN A N 1
ATOM 655 C CA . GLN A 1 83 ? 15.434 -7.068 3.307 1.00 96.50 83 GLN A CA 1
ATOM 656 C C . GLN A 1 83 ? 16.163 -6.107 2.353 1.00 96.50 83 GLN A C 1
ATOM 658 O O . GLN A 1 83 ? 15.585 -5.080 1.985 1.00 96.50 83 GLN A O 1
ATOM 663 N N . PRO A 1 84 ? 17.418 -6.387 1.956 1.00 96.75 84 PRO A N 1
ATOM 664 C CA . PRO A 1 84 ? 18.143 -5.541 1.011 1.00 96.75 84 PRO A CA 1
ATOM 665 C C . PRO A 1 84 ? 17.475 -5.549 -0.372 1.00 96.75 84 PRO A C 1
ATOM 667 O O . PRO A 1 84 ? 16.940 -6.569 -0.813 1.00 96.75 84 PRO A O 1
ATOM 670 N N . CYS A 1 85 ? 17.523 -4.415 -1.078 1.00 95.94 85 CYS A N 1
ATOM 671 C CA . CYS A 1 85 ? 17.052 -4.336 -2.460 1.00 95.94 85 CYS A CA 1
ATOM 672 C C . CYS A 1 85 ? 17.846 -5.295 -3.356 1.00 95.94 85 CYS A C 1
ATOM 674 O O . CYS A 1 85 ? 19.063 -5.425 -3.226 1.00 95.94 85 CYS A O 1
ATOM 676 N N . LYS A 1 86 ? 17.150 -5.949 -4.291 1.00 96.44 86 LYS A N 1
ATOM 677 C CA . LYS A 1 86 ? 17.780 -6.845 -5.265 1.00 96.44 86 LYS A CA 1
ATOM 678 C C . LYS A 1 86 ? 18.686 -6.051 -6.210 1.00 96.44 86 LYS A C 1
ATOM 680 O O . LYS A 1 86 ? 18.345 -4.939 -6.605 1.00 96.44 86 LYS A O 1
ATOM 685 N N . ILE A 1 87 ? 19.803 -6.658 -6.599 1.00 97.19 87 ILE A N 1
ATOM 686 C CA . ILE A 1 87 ? 20.739 -6.111 -7.584 1.00 97.19 87 ILE A CA 1
ATOM 687 C C . ILE A 1 87 ? 20.479 -6.802 -8.923 1.00 97.19 87 ILE A C 1
ATOM 689 O O . ILE A 1 87 ? 20.337 -8.024 -8.976 1.00 97.19 87 ILE A O 1
ATOM 693 N N . PHE A 1 88 ? 20.413 -6.021 -9.998 1.00 97.12 88 PHE A N 1
ATOM 694 C CA . PHE A 1 88 ? 20.351 -6.548 -11.358 1.00 97.12 88 PHE A CA 1
ATOM 695 C C . PHE A 1 88 ? 21.769 -6.719 -11.902 1.00 97.12 88 PHE A C 1
ATOM 697 O O . PHE A 1 88 ? 22.544 -5.767 -11.903 1.00 97.12 88 PHE A O 1
ATOM 704 N N . VAL A 1 89 ? 22.089 -7.914 -12.398 1.00 96.56 89 VAL A N 1
ATOM 705 C CA . VAL A 1 89 ? 23.283 -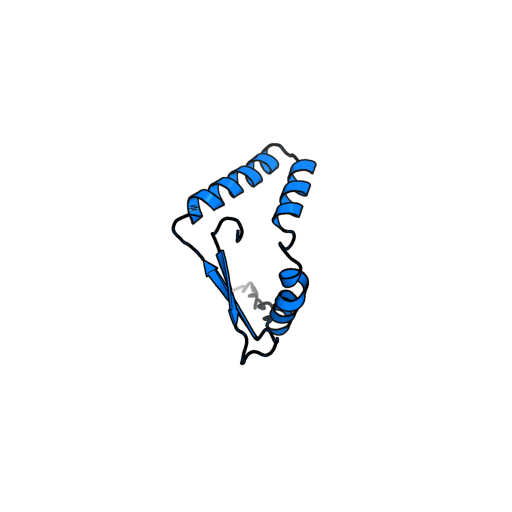8.140 -13.222 1.00 96.56 89 VAL A CA 1
ATOM 706 C C . VAL A 1 89 ? 22.853 -7.929 -14.669 1.00 96.56 89 VAL A C 1
ATOM 708 O O . VAL A 1 89 ? 22.124 -8.751 -15.225 1.00 96.56 89 VAL A O 1
ATOM 711 N N . GLN A 1 90 ? 23.202 -6.774 -15.230 1.00 97.88 90 GLN A N 1
ATOM 712 C CA . GLN A 1 90 ? 22.804 -6.401 -16.586 1.00 97.88 90 GLN A CA 1
ATOM 713 C C . GLN A 1 90 ? 23.747 -7.046 -17.616 1.00 97.88 90 GLN A C 1
ATOM 715 O O . GLN A 1 90 ? 24.934 -7.191 -17.327 1.00 97.88 90 GLN A O 1
ATOM 720 N N . PRO A 1 91 ? 23.239 -7.469 -18.785 1.00 97.12 91 PRO A N 1
ATOM 721 C CA . PRO A 1 91 ? 24.076 -7.994 -19.856 1.00 97.12 91 PRO A CA 1
ATOM 722 C C . PRO A 1 91 ? 24.773 -6.865 -20.623 1.00 97.12 91 PRO A C 1
ATOM 724 O O . PRO A 1 91 ? 24.222 -5.773 -20.759 1.00 97.12 91 PRO A O 1
ATOM 727 N N . ASP A 1 92 ? 25.921 -7.186 -21.215 1.00 97.06 92 ASP A N 1
ATOM 728 C CA . ASP A 1 92 ? 26.579 -6.345 -22.213 1.00 97.06 92 ASP A CA 1
ATOM 729 C C . ASP A 1 92 ? 26.264 -6.845 -23.628 1.00 97.06 92 ASP A C 1
ATOM 731 O O . ASP A 1 92 ? 26.089 -8.042 -23.869 1.00 97.06 92 ASP A O 1
ATOM 735 N N . THR A 1 93 ? 26.226 -5.928 -24.592 1.00 95.75 93 THR A N 1
ATOM 736 C CA . THR A 1 93 ? 26.099 -6.251 -26.019 1.00 95.75 93 THR A CA 1
ATOM 737 C C . THR A 1 93 ? 27.407 -5.952 -26.742 1.00 95.75 93 THR A C 1
ATOM 739 O O . THR A 1 93 ? 27.888 -4.821 -26.684 1.00 95.75 93 THR A O 1
ATOM 742 N N . ILE A 1 94 ? 27.958 -6.937 -27.459 1.00 95.06 94 ILE A N 1
ATOM 743 C CA . ILE A 1 94 ? 29.213 -6.815 -28.220 1.00 95.06 94 ILE A CA 1
ATOM 744 C C . ILE A 1 94 ? 28.929 -7.114 -29.699 1.00 95.06 94 ILE A C 1
ATOM 746 O O . ILE A 1 94 ? 28.340 -8.145 -30.019 1.00 95.06 94 ILE A O 1
ATOM 750 N N . ILE A 1 95 ? 29.352 -6.222 -30.601 1.00 93.75 95 ILE A N 1
ATOM 751 C CA . ILE A 1 95 ? 29.304 -6.441 -32.057 1.00 93.75 95 ILE A CA 1
ATOM 752 C C . ILE A 1 95 ? 30.574 -7.193 -32.471 1.00 93.75 95 ILE A C 1
ATOM 754 O O . ILE A 1 95 ? 31.679 -6.727 -32.199 1.00 93.75 95 ILE A O 1
ATOM 758 N N . VAL A 1 96 ? 30.421 -8.337 -33.140 1.00 91.81 96 VAL A N 1
ATOM 759 C CA . VAL A 1 96 ? 31.533 -9.143 -33.668 1.00 91.81 96 VAL A CA 1
ATOM 760 C C . VAL A 1 96 ? 31.510 -9.057 -35.195 1.00 91.81 96 VAL A C 1
ATOM 762 O O . VAL A 1 96 ? 30.557 -9.522 -35.819 1.00 91.81 96 VAL A O 1
ATOM 765 N N . ASN A 1 97 ? 32.536 -8.440 -35.789 1.00 85.44 97 ASN A N 1
ATOM 766 C CA . ASN A 1 97 ? 32.724 -8.413 -37.243 1.00 85.44 97 ASN A CA 1
ATOM 767 C C . ASN A 1 97 ? 33.415 -9.716 -37.676 1.00 85.44 97 ASN A C 1
ATOM 769 O O . ASN A 1 97 ? 34.533 -9.972 -37.228 1.00 85.44 97 ASN A O 1
ATOM 773 N N . ASN A 1 98 ? 32.751 -10.507 -38.524 1.00 63.59 98 ASN A N 1
ATOM 774 C CA . ASN A 1 98 ? 33.331 -11.663 -39.221 1.00 63.59 98 ASN A CA 1
ATOM 775 C C . ASN A 1 98 ? 33.855 -11.261 -40.599 1.00 63.59 98 ASN A C 1
ATOM 777 O O . ASN A 1 98 ? 33.153 -10.470 -41.271 1.00 63.59 98 ASN A O 1
#

Sequence (98 aa):
MIDHGLAKIEVRSADGNHTLEDVYILVVLSKGKEIMGKLSIEIQTRKSIADGKGAEKFYNELTTPPDKFWETELRDLVIKKKQPCKIFVQPDTIIVNN